Protein AF-E8WS31-F1 (afdb_monomer_lite)

Foldseek 3Di:
DADPPPRDPPQWDWDWDQDPVGIWIKIARPVPGDIDIDDDDPPPPPPDD

pLDDT: mean 81.46, std 14.44, range [49.59, 94.12]

Secondary structure (DSSP, 8-state):
---TTT--SSSEEEEEEEETTEEEEEEEETTT--EEEEPPP--------

Radius of gyration: 14.78 Å; chains: 1; bounding box: 23×16×48 Å

Structure (mmCIF, N/CA/C/O backbone):
data_AF-E8WS31-F1
#
_entry.id   AF-E8WS31-F1
#
loop_
_atom_site.group_PDB
_atom_site.id
_atom_site.type_symbol
_atom_site.label_atom_id
_atom_site.label_alt_id
_atom_site.label_comp_id
_atom_site.label_asym_id
_atom_site.label_entity_id
_atom_site.label_seq_id
_atom_site.pdbx_PDB_ins_code
_atom_site.Cartn_x
_atom_site.Cartn_y
_atom_site.Cartn_z
_atom_site.occupancy
_atom_site.B_iso_or_equiv
_atom_site.auth_seq_id
_atom_site.auth_comp_id
_atom_site.auth_asym_id
_atom_site.auth_atom_id
_atom_site.pdbx_PDB_model_num
ATOM 1 N N . MET A 1 1 ? -2.311 8.282 6.230 1.00 73.00 1 MET A N 1
ATOM 2 C CA . MET A 1 1 ? -2.745 7.137 5.398 1.00 73.00 1 MET A CA 1
ATOM 3 C C . MET A 1 1 ? -3.657 6.271 6.258 1.00 73.00 1 MET A C 1
ATOM 5 O O . MET A 1 1 ? -3.344 6.105 7.429 1.00 73.00 1 MET A O 1
ATOM 9 N N . GLU A 1 2 ? -4.784 5.791 5.739 1.00 90.25 2 GLU A N 1
ATOM 10 C CA . GLU A 1 2 ? -5.751 4.971 6.487 1.00 90.25 2 GLU A CA 1
ATOM 11 C C . GLU A 1 2 ? -5.961 3.641 5.757 1.00 90.25 2 GLU A C 1
ATOM 13 O O . GLU A 1 2 ? -6.019 3.615 4.527 1.00 90.25 2 GLU A O 1
ATOM 18 N N . CYS A 1 3 ? -6.042 2.532 6.496 1.00 90.31 3 CYS A N 1
ATOM 19 C CA . CYS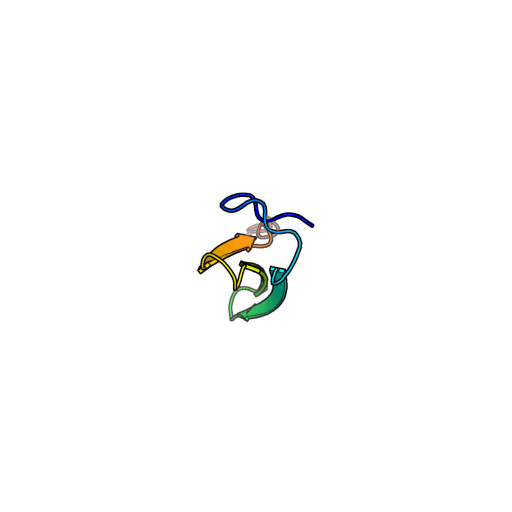 A 1 3 ? -6.246 1.221 5.896 1.00 90.31 3 CYS A CA 1
ATOM 20 C C . CYS A 1 3 ? -7.660 1.151 5.295 1.00 90.31 3 CYS A C 1
ATOM 22 O O . CYS A 1 3 ? -8.633 1.312 6.033 1.00 90.31 3 CYS A O 1
ATOM 24 N N . PRO A 1 4 ? -7.823 0.846 3.997 1.00 88.94 4 PRO A N 1
ATOM 25 C CA . PRO A 1 4 ? -9.144 0.820 3.373 1.00 88.94 4 PRO A CA 1
ATOM 26 C C . PRO A 1 4 ? -10.047 -0.281 3.947 1.00 88.94 4 PRO A C 1
ATOM 28 O O . PRO A 1 4 ? -11.264 -0.118 3.938 1.00 88.94 4 PRO A O 1
ATOM 31 N N . LYS A 1 5 ? -9.459 -1.362 4.489 1.00 90.88 5 LYS A N 1
ATOM 32 C CA . LYS A 1 5 ? -10.186 -2.506 5.055 1.00 90.88 5 LYS A CA 1
ATOM 33 C C . LYS A 1 5 ?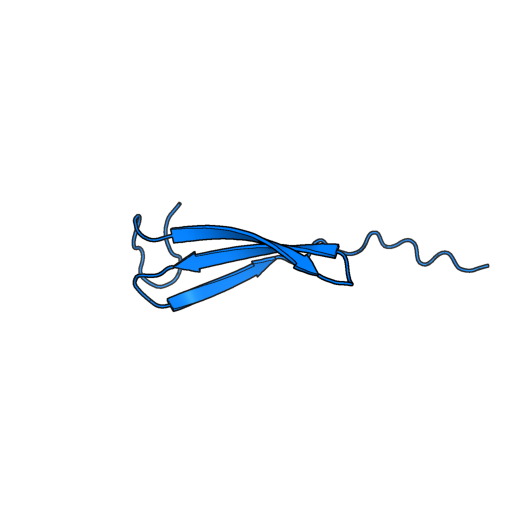 -10.624 -2.290 6.505 1.00 90.88 5 LYS A C 1
ATOM 35 O O . LYS A 1 5 ? -11.803 -2.413 6.800 1.00 90.88 5 LYS A O 1
ATOM 40 N N . CYS A 1 6 ? -9.691 -1.994 7.413 1.00 93.00 6 CYS A N 1
ATOM 41 C CA . CYS A 1 6 ? -9.987 -1.892 8.852 1.00 93.00 6 CYS A CA 1
ATOM 42 C C . CYS A 1 6 ? -10.044 -0.459 9.390 1.00 93.00 6 CYS A C 1
ATOM 44 O O . CYS A 1 6 ? -10.252 -0.277 10.585 1.00 93.00 6 CYS A O 1
ATOM 46 N N . LYS A 1 7 ? -9.800 0.550 8.544 1.00 92.81 7 LYS A N 1
ATOM 47 C CA . LYS A 1 7 ? -9.790 1.974 8.919 1.00 92.81 7 LYS A CA 1
ATOM 48 C C . LYS A 1 7 ? -8.762 2.349 9.994 1.00 92.81 7 LYS A C 1
ATOM 50 O O . LYS A 1 7 ? -8.774 3.458 10.518 1.00 92.81 7 LYS A O 1
ATOM 55 N N . ALA A 1 8 ? -7.814 1.459 10.295 1.00 91.62 8 ALA A N 1
ATOM 56 C CA . ALA A 1 8 ? -6.699 1.774 11.175 1.00 91.62 8 ALA A CA 1
ATOM 57 C C . ALA A 1 8 ? -5.795 2.836 10.533 1.00 91.62 8 ALA A C 1
ATOM 59 O O . ALA A 1 8 ? -5.470 2.754 9.347 1.00 91.62 8 ALA A O 1
ATOM 60 N N . LYS A 1 9 ? -5.361 3.809 11.337 1.00 90.75 9 LYS A N 1
ATOM 61 C CA . LYS A 1 9 ? -4.406 4.861 10.941 1.00 90.75 9 LYS A CA 1
ATOM 62 C C . LYS A 1 9 ? -2.954 4.523 11.299 1.00 90.75 9 LYS A C 1
ATOM 64 O O . LYS A 1 9 ? -2.040 5.231 10.891 1.00 90.75 9 LYS A O 1
ATOM 69 N N . VAL A 1 10 ? -2.749 3.444 12.055 1.00 89.38 10 VAL A N 1
ATOM 70 C CA . VAL A 1 10 ? -1.447 2.953 12.528 1.00 89.38 10 VAL A CA 1
ATOM 71 C C . VAL A 1 10 ? -1.155 1.565 11.963 1.00 89.38 10 VAL A C 1
ATOM 73 O O . VAL A 1 10 ? -2.062 0.856 11.524 1.00 89.38 10 VAL A O 1
ATOM 76 N N . GLY A 1 11 ? 0.121 1.175 11.951 1.00 88.69 11 GLY A N 1
ATOM 77 C CA . GLY A 1 11 ? 0.544 -0.137 11.456 1.00 88.69 11 GLY A CA 1
ATOM 78 C C . GLY A 1 11 ? 0.411 -0.310 9.939 1.00 88.69 11 GLY A C 1
ATOM 79 O O . GLY A 1 11 ? 0.365 -1.443 9.466 1.00 88.69 11 GLY A O 1
ATOM 80 N N . ILE A 1 12 ? 0.322 0.783 9.173 1.00 91.62 12 ILE A N 1
ATOM 81 C CA . ILE A 1 12 ? 0.410 0.760 7.707 1.00 91.62 12 ILE A CA 1
ATOM 82 C C . ILE A 1 12 ? 1.870 0.980 7.320 1.00 91.62 12 ILE A C 1
ATOM 84 O O . ILE A 1 12 ? 2.451 2.011 7.650 1.00 91.62 12 ILE A O 1
ATOM 88 N N . MET A 1 13 ? 2.446 0.020 6.607 1.00 90.69 13 MET A N 1
ATOM 89 C CA . MET A 1 13 ? 3.801 0.074 6.078 1.00 90.69 13 MET A CA 1
ATOM 90 C C . MET A 1 13 ? 3.751 0.130 4.560 1.00 90.69 13 MET A C 1
ATOM 92 O O . MET A 1 13 ? 3.001 -0.610 3.922 1.00 90.69 13 MET A O 1
ATOM 96 N N . THR A 1 14 ? 4.570 1.005 3.993 1.00 89.00 14 THR A N 1
ATOM 97 C CA . THR A 1 14 ? 4.809 1.059 2.553 1.00 89.00 14 THR A CA 1
ATOM 98 C C . THR A 1 14 ? 6.208 0.527 2.280 1.00 89.00 14 THR A C 1
ATOM 100 O O . THR A 1 14 ? 7.140 0.814 3.030 1.00 89.00 14 THR A O 1
ATOM 103 N N . GLN A 1 15 ? 6.344 -0.313 1.260 1.00 88.56 15 GLN A N 1
ATOM 104 C CA . GLN A 1 15 ? 7.615 -0.904 0.865 1.00 88.56 15 GLN A CA 1
ATOM 105 C C . GLN A 1 15 ? 7.700 -0.918 -0.653 1.00 88.56 15 GLN A C 1
ATOM 107 O O . GLN A 1 15 ? 6.757 -1.328 -1.320 1.00 88.56 15 GLN A O 1
ATOM 112 N N . THR A 1 16 ? 8.845 -0.524 -1.194 1.00 89.81 16 THR A N 1
ATOM 113 C CA . THR A 1 16 ? 9.162 -0.761 -2.601 1.00 89.81 16 THR A CA 1
ATOM 114 C C . THR A 1 16 ? 9.977 -2.043 -2.689 1.00 89.81 16 THR A C 1
ATOM 116 O O . THR A 1 16 ? 10.981 -2.180 -1.990 1.00 89.81 16 THR A O 1
ATOM 119 N N . GLN A 1 17 ? 9.531 -2.994 -3.504 1.00 87.12 17 GLN A N 1
ATOM 120 C CA . GLN A 1 17 ? 10.249 -4.236 -3.771 1.00 87.12 17 GLN A CA 1
ATOM 121 C C . GLN A 1 17 ? 10.751 -4.221 -5.208 1.00 87.12 17 GLN A C 1
ATOM 123 O O . GLN A 1 17 ? 9.973 -4.014 -6.136 1.00 87.12 17 GLN A O 1
ATOM 128 N N . THR A 1 18 ? 12.047 -4.440 -5.385 1.00 85.94 18 THR A N 1
ATOM 129 C CA . THR A 1 18 ? 12.633 -4.659 -6.706 1.00 85.94 18 THR A CA 1
ATOM 130 C C . THR A 1 18 ? 12.474 -6.131 -7.059 1.00 85.94 18 THR A C 1
ATOM 132 O O . THR A 1 18 ? 12.912 -6.997 -6.305 1.00 85.94 18 THR A O 1
ATOM 135 N N . ILE A 1 19 ? 11.835 -6.405 -8.187 1.00 84.31 19 ILE A N 1
ATOM 136 C CA . ILE A 1 19 ? 11.650 -7.739 -8.765 1.00 84.31 19 ILE A CA 1
ATOM 137 C C . ILE A 1 19 ? 12.188 -7.737 -10.202 1.00 84.31 19 ILE A C 1
ATOM 139 O O . ILE A 1 19 ? 12.470 -6.671 -10.753 1.00 84.31 19 ILE A O 1
ATOM 143 N N . ASP A 1 20 ? 12.278 -8.902 -10.843 1.00 81.25 20 ASP A N 1
ATOM 144 C CA . ASP A 1 20 ? 12.842 -9.035 -12.197 1.00 81.25 20 ASP A CA 1
ATOM 145 C C . ASP A 1 20 ? 12.166 -8.133 -13.243 1.00 81.25 20 ASP A C 1
ATOM 147 O O . ASP A 1 20 ? 12.800 -7.665 -14.186 1.00 81.25 20 ASP A O 1
ATOM 151 N N . THR A 1 21 ? 10.872 -7.846 -13.074 1.00 77.62 21 THR A N 1
ATOM 152 C CA . THR A 1 21 ? 10.092 -7.012 -14.000 1.00 77.62 21 THR A CA 1
ATOM 153 C C . THR A 1 21 ? 10.085 -5.517 -13.659 1.00 77.62 21 THR A C 1
ATOM 155 O O . THR A 1 21 ? 9.447 -4.748 -14.378 1.00 77.62 21 THR A O 1
ATOM 158 N N . GLY A 1 22 ? 10.743 -5.089 -12.575 1.00 81.56 22 GLY A N 1
ATOM 159 C CA . GLY A 1 22 ? 10.829 -3.685 -12.156 1.00 81.56 22 GLY A CA 1
ATOM 160 C C . GLY A 1 22 ? 10.586 -3.461 -10.661 1.00 81.56 22 GLY A C 1
ATOM 161 O O . GLY A 1 22 ? 10.657 -4.377 -9.850 1.00 81.56 22 GLY A O 1
ATOM 162 N N . SER A 1 23 ? 10.291 -2.218 -10.282 1.00 83.88 23 SER A N 1
ATOM 163 C CA . SER A 1 23 ? 10.022 -1.843 -8.887 1.00 83.88 23 SER A CA 1
ATOM 164 C C . SER A 1 23 ? 8.525 -1.838 -8.601 1.00 83.88 23 SER A C 1
ATOM 166 O O . SER A 1 23 ? 7.791 -1.071 -9.210 1.00 83.88 23 SER A O 1
ATOM 168 N N . VAL A 1 24 ? 8.059 -2.647 -7.653 1.00 87.06 24 VAL A N 1
ATOM 169 C CA . VAL A 1 24 ? 6.650 -2.704 -7.234 1.00 87.06 24 VAL A CA 1
ATOM 170 C C . VAL A 1 24 ? 6.470 -1.957 -5.921 1.00 87.06 24 VAL A C 1
ATOM 172 O O . VAL A 1 24 ? 7.225 -2.160 -4.969 1.00 87.06 24 VAL A O 1
ATOM 175 N N . HIS A 1 25 ? 5.443 -1.112 -5.851 1.00 88.38 25 HIS A N 1
ATOM 176 C CA . HIS A 1 25 ? 5.075 -0.429 -4.615 1.00 88.38 25 HIS A CA 1
ATOM 177 C C . HIS A 1 25 ? 4.031 -1.245 -3.858 1.00 88.38 25 HIS A C 1
ATOM 179 O O . HIS A 1 25 ? 2.931 -1.489 -4.346 1.00 88.38 25 HIS A O 1
ATOM 185 N N . CYS A 1 26 ? 4.361 -1.648 -2.641 1.00 89.44 26 CYS A N 1
ATOM 186 C CA . CYS A 1 26 ? 3.524 -2.462 -1.776 1.00 89.44 26 CYS A CA 1
ATOM 187 C C . CYS A 1 26 ? 3.047 -1.643 -0.573 1.00 89.44 26 CYS A C 1
ATOM 189 O O . CYS A 1 26 ? 3.826 -0.919 0.050 1.00 89.44 26 CYS A O 1
ATOM 191 N N . ILE A 1 27 ? 1.782 -1.810 -0.190 1.00 90.50 27 ILE A N 1
ATOM 192 C CA . ILE A 1 27 ? 1.214 -1.263 1.047 1.00 90.50 27 ILE A CA 1
ATOM 193 C C . ILE A 1 27 ? 0.662 -2.426 1.868 1.00 90.50 27 ILE A C 1
ATOM 195 O O . ILE A 1 27 ? -0.182 -3.178 1.382 1.00 90.50 27 ILE A O 1
ATOM 199 N N . LYS A 1 28 ? 1.114 -2.568 3.118 1.00 91.44 28 LYS A N 1
ATOM 200 C CA . LYS A 1 28 ? 0.682 -3.610 4.060 1.00 91.44 28 LYS A CA 1
ATOM 201 C C . LYS A 1 28 ? 0.169 -2.991 5.359 1.00 91.44 28 LYS A C 1
ATOM 203 O O . LYS A 1 28 ? 0.836 -2.157 5.958 1.00 91.44 28 LYS A O 1
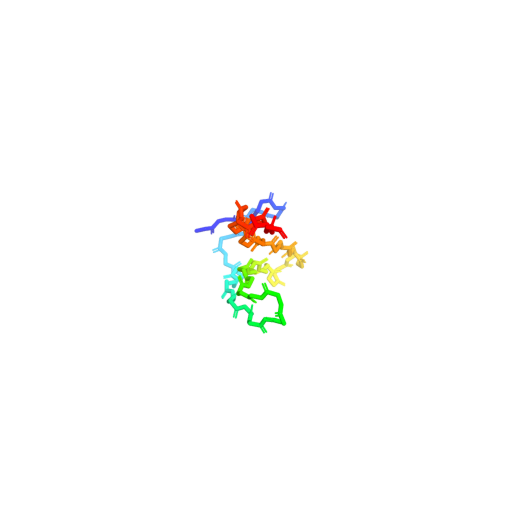ATOM 208 N N . CYS A 1 29 ? -0.986 -3.436 5.838 1.00 94.12 29 CYS A N 1
ATOM 209 C CA . CYS A 1 29 ? -1.509 -3.123 7.162 1.00 94.12 29 CYS A CA 1
ATOM 210 C C . CYS A 1 29 ? -1.254 -4.304 8.105 1.00 94.12 29 CYS A C 1
ATOM 212 O O . CYS A 1 29 ? -1.861 -5.363 7.951 1.00 94.12 29 CYS A O 1
ATOM 214 N N . PHE A 1 30 ? -0.400 -4.122 9.110 1.00 92.06 30 PHE A N 1
ATOM 215 C CA . PHE A 1 30 ? -0.096 -5.149 10.113 1.00 92.06 30 PHE A CA 1
ATOM 216 C C . PHE A 1 30 ? -1.270 -5.458 11.046 1.00 92.06 30 PHE A C 1
ATOM 218 O O . PHE A 1 30 ? -1.328 -6.550 11.593 1.00 92.06 30 PHE A O 1
ATOM 225 N N . ILE A 1 31 ? -2.221 -4.529 11.192 1.00 93.88 31 ILE A N 1
ATOM 226 C CA . ILE A 1 31 ? -3.361 -4.689 12.105 1.00 93.88 31 ILE A CA 1
ATOM 227 C C . ILE A 1 31 ? -4.376 -5.710 11.577 1.00 93.88 31 ILE A C 1
ATOM 229 O O . ILE A 1 31 ? -4.892 -6.520 12.334 1.00 93.88 31 ILE A O 1
ATOM 233 N N . CYS A 1 32 ? -4.681 -5.668 10.277 1.00 94.06 32 CYS A N 1
ATOM 234 C CA . CYS A 1 32 ? -5.717 -6.519 9.670 1.00 94.06 32 CYS A CA 1
ATOM 235 C C . CYS A 1 32 ? -5.206 -7.429 8.546 1.00 94.06 32 CYS A C 1
ATOM 237 O O . CYS A 1 32 ? -6.001 -8.111 7.898 1.00 94.06 32 CYS A O 1
ATOM 239 N N . GLY A 1 33 ? -3.906 -7.381 8.251 1.00 90.75 33 GLY A N 1
ATOM 240 C CA . GLY A 1 33 ? -3.291 -8.126 7.156 1.00 90.75 33 GLY A CA 1
ATOM 241 C C . GLY A 1 33 ? -3.628 -7.609 5.753 1.00 90.75 33 GLY A C 1
ATOM 242 O O . GLY A 1 33 ? -3.288 -8.278 4.784 1.00 90.75 33 GLY A O 1
ATOM 243 N N . TYR A 1 34 ? -4.290 -6.452 5.608 1.00 91.44 34 TYR A N 1
ATOM 24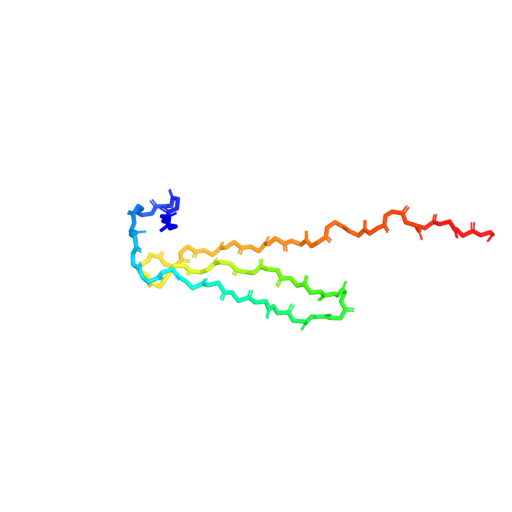4 C CA . TYR A 1 34 ? -4.574 -5.880 4.286 1.00 91.44 34 TYR A CA 1
ATOM 245 C C . TYR A 1 34 ? -3.275 -5.634 3.516 1.00 91.44 34 TYR A C 1
ATOM 247 O O . TYR A 1 34 ? -2.360 -5.005 4.047 1.00 91.44 34 TYR A O 1
ATOM 255 N N . TRP A 1 35 ? -3.206 -6.101 2.273 1.00 90.31 35 TRP A N 1
ATOM 256 C 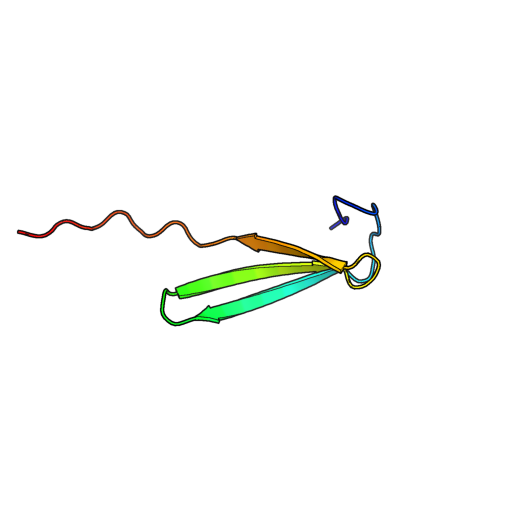CA . TRP A 1 35 ? -2.031 -5.973 1.423 1.00 90.31 35 TRP A CA 1
ATOM 257 C C . TRP A 1 35 ? -2.455 -5.638 -0.004 1.00 90.31 35 TRP A C 1
ATOM 259 O O . TRP A 1 35 ? -3.371 -6.256 -0.541 1.00 90.31 35 TRP A O 1
ATOM 269 N N . VAL A 1 36 ? -1.804 -4.640 -0.600 1.00 89.56 36 VAL A N 1
ATOM 270 C CA . VAL A 1 36 ? -2.004 -4.243 -1.996 1.00 89.56 36 VAL A CA 1
ATOM 271 C C . VAL A 1 36 ? -0.652 -3.968 -2.643 1.00 89.56 36 VAL A C 1
ATOM 273 O 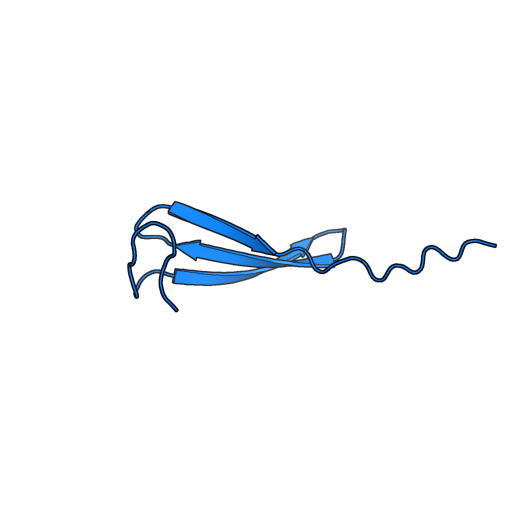O . VAL A 1 36 ? 0.252 -3.421 -2.005 1.00 89.56 36 VAL A O 1
ATOM 276 N N . GLN A 1 37 ? -0.522 -4.363 -3.906 1.00 88.44 37 GLN A N 1
ATOM 277 C CA . GLN A 1 37 ? 0.664 -4.152 -4.725 1.00 88.44 37 GLN A CA 1
ATOM 278 C C . GLN A 1 37 ? 0.274 -3.335 -5.952 1.00 88.44 37 GLN A C 1
ATOM 280 O O . GLN A 1 37 ? -0.616 -3.723 -6.708 1.00 88.44 37 GLN A O 1
ATOM 285 N N . THR A 1 38 ? 0.944 -2.208 -6.143 1.00 84.31 38 THR A N 1
ATOM 286 C CA . THR A 1 38 ? 0.799 -1.356 -7.316 1.00 84.31 38 THR A CA 1
ATOM 287 C C . THR A 1 38 ? 1.979 -1.618 -8.233 1.00 84.31 38 THR A C 1
ATOM 289 O O . THR A 1 38 ? 3.123 -1.268 -7.928 1.00 84.31 38 THR A O 1
ATOM 292 N N . TRP A 1 39 ? 1.684 -2.259 -9.356 1.00 76.69 39 TRP A N 1
ATOM 293 C CA . TRP A 1 39 ? 2.648 -2.500 -10.417 1.00 76.69 39 TRP A CA 1
ATOM 294 C C . TRP A 1 39 ? 2.827 -1.207 -11.209 1.00 76.69 39 TRP A C 1
ATOM 296 O O . TRP A 1 39 ? 1.819 -0.610 -11.600 1.00 76.69 39 TRP A O 1
ATOM 306 N N . PRO A 1 40 ? 4.064 -0.749 -11.462 1.00 68.44 40 PRO A N 1
ATOM 307 C CA . PRO A 1 40 ? 4.264 0.308 -12.432 1.00 68.44 40 PRO A CA 1
ATOM 308 C C . PRO A 1 40 ? 3.756 -0.233 -13.766 1.00 68.44 40 PRO A C 1
ATOM 310 O O . PRO A 1 40 ? 4.192 -1.287 -14.235 1.00 68.44 40 PRO A O 1
ATOM 313 N N . SER A 1 41 ? 2.780 0.452 -14.354 1.00 63.91 41 SER A N 1
ATOM 314 C CA . SER A 1 41 ? 2.350 0.176 -15.718 1.00 63.91 41 SER A CA 1
ATOM 315 C C . SER A 1 41 ? 3.596 0.193 -16.595 1.00 63.91 41 SER A C 1
ATOM 317 O O . SER A 1 41 ? 4.280 1.216 -16.666 1.00 63.91 41 SER A O 1
ATOM 319 N N . ARG A 1 42 ? 3.924 -0.962 -17.193 1.00 56.38 42 ARG A N 1
ATOM 320 C CA . ARG A 1 42 ? 4.999 -1.093 -18.184 1.00 56.38 42 ARG A CA 1
ATOM 321 C C . ARG A 1 42 ? 4.922 0.128 -19.109 1.00 56.38 42 ARG A C 1
ATOM 323 O O . ARG A 1 42 ? 3.822 0.382 -19.611 1.00 56.38 42 ARG A O 1
ATOM 330 N N . PRO A 1 43 ? 6.015 0.868 -19.371 1.00 52.31 43 PRO A N 1
ATOM 331 C CA . PRO A 1 43 ? 6.008 1.753 -20.521 1.00 52.31 43 PRO A CA 1
ATOM 332 C C . PRO A 1 43 ? 5.658 0.873 -21.722 1.00 52.31 43 PRO A C 1
ATOM 334 O O . PRO A 1 43 ? 6.317 -0.132 -21.994 1.00 52.31 43 PRO A O 1
ATOM 337 N N . SER A 1 44 ? 4.540 1.182 -22.369 1.00 49.88 44 SER A N 1
ATOM 338 C CA . SER A 1 44 ? 4.086 0.553 -23.599 1.00 49.88 44 SER A CA 1
ATOM 339 C C . SER A 1 44 ? 5.037 0.951 -24.727 1.00 49.88 44 SER A C 1
ATOM 341 O O . SER A 1 44 ? 4.707 1.764 -25.580 1.00 49.88 44 SER A O 1
ATOM 343 N N . THR A 1 45 ? 6.253 0.422 -24.703 1.00 50.03 45 THR A N 1
ATOM 344 C CA . THR A 1 45 ? 7.228 0.516 -25.788 1.00 50.03 45 THR A CA 1
ATOM 345 C C . THR A 1 45 ? 7.661 -0.894 -26.145 1.00 50.03 45 THR A C 1
ATOM 347 O O . THR A 1 45 ? 8.830 -1.254 -26.062 1.00 50.03 45 THR A O 1
ATOM 350 N N . LEU A 1 46 ? 6.685 -1.715 -26.533 1.00 49.59 46 LEU A N 1
ATOM 351 C CA . LEU A 1 46 ? 6.937 -2.805 -27.462 1.00 49.59 46 LEU A CA 1
ATOM 352 C C . LEU A 1 46 ? 6.754 -2.224 -28.873 1.00 49.59 46 LEU A C 1
ATOM 354 O O . LEU A 1 46 ? 5.757 -2.472 -29.539 1.00 49.59 46 LEU A O 1
ATOM 358 N N . ALA A 1 47 ? 7.683 -1.356 -29.273 1.00 49.66 47 ALA A N 1
ATOM 359 C CA . ALA A 1 47 ? 7.944 -1.088 -30.679 1.00 49.66 47 ALA A CA 1
ATOM 360 C C . ALA A 1 47 ? 9.053 -2.066 -31.069 1.00 49.66 47 ALA A C 1
ATOM 362 O O . ALA A 1 47 ? 10.226 -1.826 -30.794 1.00 49.66 47 ALA A O 1
ATOM 363 N N . THR A 1 48 ? 8.663 -3.224 -31.590 1.00 49.59 48 THR A N 1
ATOM 364 C CA . THR A 1 48 ? 9.589 -4.172 -32.213 1.00 49.59 48 THR A CA 1
ATOM 365 C C . THR A 1 48 ? 9.529 -3.920 -33.724 1.00 49.59 48 THR A C 1
ATOM 367 O O . THR A 1 48 ? 8.414 -3.926 -34.251 1.00 49.59 48 THR A O 1
ATOM 370 N N . PRO A 1 49 ? 10.651 -3.616 -34.404 1.00 58.44 49 PRO A N 1
ATOM 371 C CA . PRO A 1 49 ? 10.732 -3.667 -35.864 1.00 58.44 49 PRO A CA 1
ATOM 372 C C . PRO A 1 49 ? 10.699 -5.108 -36.390 1.00 58.44 49 PRO A C 1
ATOM 374 O O . PRO A 1 49 ? 11.076 -6.029 -35.626 1.00 58.44 49 PRO A O 1
#

Sequence (49 aa):
MECPKCKAKVGIMTQTQTIDTGSVHCIKCFICGYWVQTWPSRPSTLATP